Protein AF-A0A242CEK6-F1 (afdb_monomer_lite)

Secondary structure (DSSP, 8-state):
-HHHHHHHHHHHHHHHHHHHHHHHHHHHHHHHHHHHHTTS-PPPHHHHHHHHHTS--EEEEEEEEEEEE-SSS-EEEEE-SS-EEEEE-EEEETTTTEEE-TTEET--S-B-TT-EEEEEE-SS-EEEE----

Foldseek 3Di:
DVVVVVVVVVVVVVVVVVVVVVVVVVVVVVVVCVVVVVPPPPDFLVRVVCVVVVADKAWLFKWAFADADDPDFQWTWIDGPPDIDIAHWADPDPVQQWIDRVQEPPDDRTDHHGDMFIWIDPPVGIYTTHGPD

Sequence (133 aa):
MKKKIFYILPILFIGISCLLIYQTRNTRNEYRETVESSNINELSAFDQLQMALNKDLIDLGEALISFVHFEDANAATVSTNEEEFTFPLTIVDREANTFSLADIIASPDTFVIGDTFGLATDASNYFYYYRLD

Radius of gyration: 29.61 Å; chains: 1; bounding box: 57×38×85 Å

pLDDT: mean 82.51, std 11.85, range [48.03, 93.94]

Structure (mmCIF, N/CA/C/O backbone):
data_AF-A0A242CEK6-F1
#
_entry.id   AF-A0A242CEK6-F1
#
loop_
_atom_site.group_PDB
_atom_site.id
_atom_site.type_symbol
_atom_site.label_atom_id
_atom_site.label_alt_id
_atom_site.label_comp_id
_atom_site.label_asym_id
_atom_site.label_entity_id
_atom_site.label_seq_id
_atom_site.pdbx_PDB_ins_code
_atom_site.Cartn_x
_atom_site.Cartn_y
_atom_site.Cartn_z
_atom_site.occupancy
_atom_site.B_iso_or_equiv
_atom_site.auth_seq_id
_atom_site.auth_comp_id
_atom_site.auth_asym_id
_atom_site.auth_atom_id
_atom_site.pdbx_PDB_model_num
ATOM 1 N N . MET A 1 1 ? 33.917 -25.939 71.623 1.00 53.41 1 MET A N 1
ATOM 2 C CA . MET A 1 1 ? 33.662 -25.932 70.159 1.00 53.41 1 MET A CA 1
ATOM 3 C C . MET A 1 1 ? 32.952 -24.672 69.629 1.00 53.41 1 MET A C 1
ATOM 5 O O . MET A 1 1 ? 32.925 -24.495 68.422 1.00 53.41 1 MET A O 1
ATOM 9 N N . LYS A 1 2 ? 32.455 -23.746 70.473 1.00 56.81 2 LYS A N 1
ATOM 10 C CA . LYS A 1 2 ? 31.695 -22.552 70.033 1.00 56.81 2 LYS A CA 1
ATOM 11 C C . LYS A 1 2 ? 32.521 -21.443 69.344 1.00 56.81 2 LYS A C 1
ATOM 13 O O . LYS A 1 2 ? 31.983 -20.718 68.523 1.00 56.81 2 LYS A O 1
ATOM 18 N N . LYS A 1 3 ? 33.831 -21.329 69.621 1.00 60.59 3 LYS A N 1
ATOM 19 C CA . LYS A 1 3 ? 34.698 -20.280 69.032 1.00 60.59 3 LYS A CA 1
ATOM 20 C C . LYS A 1 3 ? 34.967 -20.470 67.532 1.00 60.59 3 LYS A C 1
ATOM 22 O O . LYS A 1 3 ? 35.098 -19.489 66.819 1.00 60.59 3 LYS A O 1
ATOM 27 N N . LYS A 1 4 ? 35.006 -21.718 67.041 1.00 62.53 4 LYS A N 1
ATOM 28 C CA . LYS A 1 4 ? 35.219 -22.011 65.609 1.00 62.53 4 LYS A CA 1
ATOM 29 C C . LYS A 1 4 ? 34.009 -21.610 64.756 1.00 62.53 4 LYS A C 1
ATOM 31 O O . LYS A 1 4 ? 34.190 -21.153 63.637 1.00 62.53 4 LYS A O 1
ATOM 36 N N . ILE A 1 5 ? 32.798 -21.701 65.318 1.00 64.81 5 ILE A N 1
ATOM 37 C CA . ILE A 1 5 ? 31.550 -21.301 64.648 1.00 64.81 5 ILE A CA 1
ATOM 38 C C . ILE A 1 5 ? 31.571 -19.813 64.256 1.00 64.81 5 ILE A C 1
ATOM 40 O O . ILE A 1 5 ? 31.125 -19.466 63.168 1.00 64.81 5 ILE A O 1
ATOM 44 N N . PHE A 1 6 ? 32.162 -18.954 65.097 1.00 69.56 6 PHE A N 1
ATOM 45 C CA . PHE A 1 6 ? 32.245 -17.510 64.853 1.00 69.56 6 PHE A CA 1
ATOM 46 C C . PHE A 1 6 ? 33.174 -17.138 63.692 1.00 69.56 6 PHE A C 1
ATOM 48 O O . PHE A 1 6 ? 32.963 -16.102 63.075 1.00 69.56 6 PHE A O 1
ATOM 55 N N . TYR A 1 7 ? 34.163 -17.976 63.369 1.00 73.56 7 TYR A N 1
ATOM 56 C CA . TYR A 1 7 ? 35.043 -17.764 62.214 1.00 73.56 7 TYR A CA 1
ATOM 57 C C . TYR A 1 7 ? 34.509 -18.425 60.937 1.00 73.56 7 TYR A C 1
ATOM 59 O O . TYR A 1 7 ? 34.752 -17.925 59.846 1.00 73.56 7 TYR A O 1
ATOM 67 N N . ILE A 1 8 ? 33.751 -19.518 61.058 1.00 77.81 8 ILE A N 1
ATOM 68 C CA . ILE A 1 8 ? 33.174 -20.234 59.908 1.00 77.81 8 ILE A CA 1
ATOM 69 C C . ILE A 1 8 ? 31.980 -19.469 59.317 1.00 77.81 8 ILE A C 1
ATOM 71 O O . ILE A 1 8 ? 31.832 -19.413 58.099 1.00 77.81 8 ILE A O 1
ATOM 75 N N . LEU A 1 9 ? 31.155 -18.842 60.161 1.00 78.50 9 LEU A N 1
ATOM 76 C CA . LEU A 1 9 ? 29.969 -18.096 59.733 1.00 78.50 9 LEU A CA 1
ATOM 77 C C . LEU A 1 9 ? 30.265 -16.943 58.743 1.00 78.50 9 LEU A C 1
ATOM 79 O O . LEU A 1 9 ? 29.608 -16.898 57.703 1.00 78.50 9 LEU A O 1
ATOM 83 N N . PRO A 1 10 ? 31.239 -16.038 58.983 1.00 81.00 10 PRO A N 1
ATOM 84 C CA . PRO A 1 10 ? 31.544 -14.967 58.033 1.00 81.00 10 PRO A CA 1
ATOM 85 C C . PRO A 1 10 ? 32.138 -15.496 56.722 1.00 81.00 10 PRO A C 1
ATOM 87 O O . PRO A 1 10 ? 31.831 -14.963 55.661 1.00 81.00 10 PRO A O 1
ATOM 90 N N . ILE A 1 11 ? 32.931 -16.574 56.769 1.00 83.88 11 ILE A N 1
ATOM 91 C CA . ILE A 1 11 ? 33.497 -17.208 55.566 1.00 83.88 11 ILE A CA 1
ATOM 92 C C . ILE A 1 11 ? 32.378 -17.790 54.694 1.00 83.88 11 ILE A C 1
ATOM 94 O O . ILE A 1 11 ? 32.364 -17.586 53.481 1.00 83.88 11 ILE A O 1
ATOM 98 N N . LEU A 1 12 ? 31.405 -18.461 55.317 1.00 85.00 12 LEU A N 1
ATOM 99 C CA . LEU A 1 12 ? 30.234 -18.994 54.624 1.00 85.00 12 LEU A CA 1
ATOM 100 C C . LEU A 1 12 ? 29.393 -17.868 53.998 1.00 85.00 12 LEU A C 1
ATOM 102 O O . LEU A 1 12 ? 28.971 -17.974 52.849 1.00 85.00 12 LEU A O 1
ATOM 106 N N . PHE A 1 13 ? 29.193 -16.771 54.732 1.00 85.50 13 PHE A N 1
ATOM 107 C CA . PHE A 1 13 ? 28.429 -15.617 54.259 1.00 85.50 13 PHE A CA 1
ATOM 108 C C . PHE A 1 13 ? 29.072 -14.948 53.034 1.00 85.50 13 PHE A C 1
ATOM 110 O O . PHE A 1 13 ? 28.377 -14.620 52.071 1.00 85.50 13 PHE A O 1
ATOM 117 N N . ILE A 1 14 ? 30.400 -14.800 53.030 1.00 88.06 14 ILE A N 1
ATOM 118 C CA . ILE A 1 14 ? 31.150 -14.273 51.880 1.00 88.06 14 ILE A CA 1
ATOM 119 C C . ILE A 1 14 ? 31.008 -15.205 50.670 1.00 88.06 14 ILE A C 1
ATOM 121 O O . ILE A 1 14 ? 30.716 -14.733 49.574 1.00 88.06 14 ILE A O 1
ATOM 125 N N . GLY A 1 15 ? 31.136 -16.522 50.866 1.00 86.56 15 GLY A N 1
ATOM 126 C CA . GLY A 1 15 ? 30.981 -17.504 49.787 1.00 86.56 15 GLY A CA 1
ATOM 127 C C . GLY A 1 15 ? 29.598 -17.463 49.129 1.00 86.56 15 GLY A C 1
ATOM 128 O O . GLY A 1 15 ? 29.494 -17.429 47.903 1.00 86.56 15 GLY A O 1
ATOM 129 N N . ILE A 1 16 ? 28.537 -17.384 49.938 1.00 86.88 16 ILE A N 1
ATOM 130 C CA . ILE A 1 16 ? 27.155 -17.259 49.446 1.00 86.88 16 ILE A CA 1
ATOM 131 C C . ILE A 1 16 ? 26.964 -15.930 48.704 1.00 86.88 16 ILE A C 1
ATOM 133 O O . ILE A 1 16 ? 26.362 -15.901 47.633 1.00 86.88 16 ILE A O 1
ATOM 137 N N . SER A 1 17 ? 27.528 -14.838 49.224 1.00 84.94 17 SER A N 1
ATOM 138 C CA . SER A 1 17 ? 27.432 -13.515 48.595 1.00 84.94 17 SER A CA 1
ATOM 139 C C . SER A 1 17 ? 28.106 -13.489 47.219 1.00 84.94 17 SER A C 1
ATOM 141 O O . SER A 1 17 ? 27.538 -12.967 46.261 1.00 84.94 17 SER A O 1
ATOM 143 N N . CYS A 1 18 ? 29.284 -14.108 47.082 1.00 85.44 18 CYS A N 1
ATOM 144 C CA . CYS A 1 18 ? 29.966 -14.250 45.796 1.00 85.44 18 CYS A CA 1
ATOM 145 C C . CYS A 1 18 ? 29.146 -15.068 44.788 1.00 85.44 18 CYS A C 1
ATOM 147 O O . CYS A 1 18 ? 29.056 -14.672 43.625 1.00 85.44 18 CYS A O 1
ATOM 149 N N . LEU A 1 19 ? 28.515 -16.164 45.227 1.00 86.38 19 LEU A N 1
ATOM 150 C CA . LEU A 1 19 ? 27.645 -16.983 44.375 1.00 86.38 19 LEU A CA 1
ATOM 151 C C . LEU A 1 19 ? 26.420 -16.203 43.876 1.00 86.38 19 LEU A C 1
ATOM 153 O O . LEU A 1 19 ? 26.128 -16.234 42.682 1.00 86.38 19 LEU A O 1
ATOM 157 N N . LEU A 1 20 ? 25.744 -15.456 44.754 1.00 84.81 20 LEU A N 1
ATOM 158 C CA . LEU A 1 20 ? 24.573 -14.650 44.387 1.00 84.81 20 LEU A CA 1
ATOM 159 C C . LEU A 1 20 ? 24.929 -13.522 43.406 1.00 84.81 20 LEU A C 1
ATOM 161 O O . LEU A 1 20 ? 24.204 -13.284 42.439 1.00 84.81 20 LEU A O 1
ATOM 165 N N . ILE A 1 21 ? 26.070 -12.854 43.610 1.00 84.44 21 ILE A N 1
ATOM 166 C CA . ILE A 1 21 ? 26.568 -11.823 42.686 1.00 84.44 21 ILE A CA 1
ATOM 167 C C . ILE A 1 21 ? 26.915 -12.438 41.325 1.00 84.44 21 ILE A C 1
ATOM 169 O O . ILE A 1 21 ? 26.612 -11.837 40.294 1.00 84.44 21 ILE A O 1
ATOM 173 N N . TYR A 1 22 ? 27.535 -13.621 41.307 1.00 85.62 22 TYR A N 1
ATOM 174 C CA . TYR A 1 22 ? 27.874 -14.322 40.069 1.00 85.62 22 TYR A CA 1
ATOM 175 C C . TYR A 1 22 ? 26.620 -14.702 39.274 1.00 85.62 22 TYR A C 1
ATOM 177 O O . TYR A 1 22 ? 26.531 -14.359 38.098 1.00 85.62 22 TYR A O 1
ATOM 185 N N . GLN A 1 23 ? 25.621 -15.308 39.925 1.00 81.75 23 GLN A N 1
ATOM 186 C CA . GLN A 1 23 ? 24.340 -15.639 39.290 1.00 81.75 23 GLN A CA 1
ATOM 187 C C . GLN A 1 23 ? 23.644 -14.391 38.740 1.00 81.75 23 GLN A C 1
ATOM 189 O O . GLN A 1 23 ? 23.262 -14.365 37.575 1.00 81.75 23 GLN A O 1
ATOM 194 N N . THR A 1 24 ? 23.571 -13.318 39.534 1.00 79.75 24 THR A N 1
ATOM 195 C CA . THR A 1 24 ? 22.938 -12.057 39.114 1.00 79.75 24 THR A CA 1
ATOM 196 C C . THR A 1 24 ? 23.629 -11.445 37.893 1.00 79.75 24 THR A C 1
ATOM 198 O O . THR A 1 24 ? 22.974 -10.937 36.983 1.00 79.75 24 THR A O 1
ATOM 201 N N . ARG A 1 25 ? 24.966 -11.489 37.849 1.00 79.25 25 ARG A N 1
ATOM 202 C CA . ARG A 1 25 ? 25.740 -11.016 36.695 1.00 79.25 25 ARG A CA 1
ATOM 20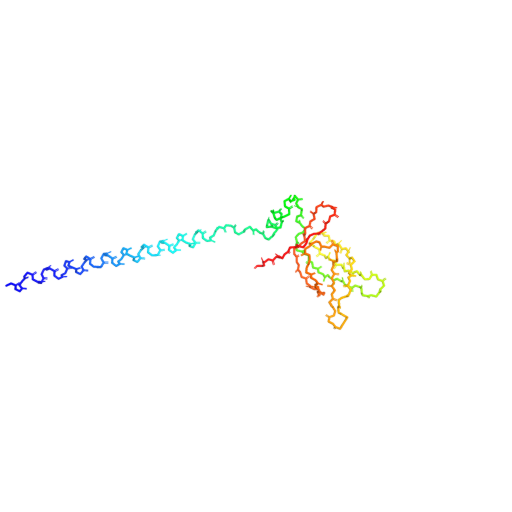3 C C . ARG A 1 25 ? 25.529 -11.894 35.469 1.00 79.25 25 ARG A C 1
ATOM 205 O O . ARG A 1 25 ? 25.393 -11.338 34.386 1.00 79.25 25 ARG A O 1
ATOM 212 N N . ASN A 1 26 ? 25.472 -13.212 35.641 1.00 79.38 26 ASN A N 1
ATOM 213 C CA . ASN A 1 26 ? 25.233 -14.142 34.545 1.00 79.38 26 ASN A CA 1
ATOM 214 C C . ASN A 1 26 ? 23.852 -13.919 33.921 1.00 79.38 26 ASN A C 1
ATOM 216 O O . ASN A 1 26 ? 23.775 -13.672 32.728 1.00 79.38 26 ASN A O 1
ATOM 220 N N . THR A 1 27 ? 22.790 -13.858 34.731 1.00 73.75 27 THR A N 1
ATOM 221 C CA . THR A 1 27 ? 21.427 -13.574 34.250 1.00 73.75 27 THR A CA 1
ATOM 222 C C . THR A 1 27 ? 21.328 -12.216 33.557 1.00 73.75 27 THR A C 1
ATOM 224 O O . THR A 1 27 ? 20.662 -12.083 32.537 1.00 73.75 27 THR A O 1
ATOM 227 N N . ARG A 1 28 ? 22.010 -11.184 34.073 1.00 70.19 28 ARG A N 1
ATOM 228 C CA . ARG A 1 28 ? 22.029 -9.864 33.426 1.00 70.19 28 ARG A CA 1
ATOM 229 C C . ARG A 1 28 ? 22.792 -9.874 32.101 1.00 70.19 28 ARG A C 1
ATOM 231 O O . ARG A 1 28 ? 22.402 -9.158 31.186 1.00 70.19 28 ARG A O 1
ATOM 238 N N . ASN A 1 29 ? 23.889 -10.620 32.014 1.00 73.06 29 ASN A N 1
ATOM 239 C CA . ASN A 1 29 ? 24.662 -10.741 30.782 1.00 73.06 29 ASN A CA 1
ATOM 240 C C . ASN A 1 29 ? 23.897 -11.555 29.738 1.00 73.06 29 ASN A C 1
ATOM 242 O O . ASN A 1 29 ? 23.817 -11.115 28.607 1.00 73.06 29 ASN A O 1
ATOM 246 N N . GLU A 1 30 ? 23.251 -12.649 30.136 1.00 71.62 30 GLU A N 1
ATOM 247 C CA . GLU A 1 30 ? 22.368 -13.448 29.282 1.00 71.62 30 GLU A CA 1
ATOM 248 C C . GLU A 1 30 ? 21.173 -12.623 28.783 1.00 71.62 30 GLU A C 1
ATOM 250 O O . GLU A 1 30 ? 20.850 -12.651 27.600 1.00 71.62 30 GLU A O 1
ATOM 255 N N . TYR A 1 31 ? 20.572 -11.792 29.643 1.00 67.19 31 TYR A N 1
ATOM 256 C CA . TYR A 1 31 ? 19.550 -10.829 29.228 1.00 67.19 31 TYR A CA 1
ATOM 257 C C . TYR A 1 31 ? 20.103 -9.792 28.241 1.00 67.19 31 TYR A C 1
ATOM 259 O O . TYR A 1 31 ? 19.447 -9.483 27.256 1.00 67.19 31 TYR A O 1
ATOM 267 N N . ARG A 1 32 ? 21.314 -9.264 28.465 1.00 61.34 32 ARG A N 1
ATOM 268 C CA . ARG A 1 32 ? 21.956 -8.330 27.526 1.00 61.34 32 ARG A CA 1
ATOM 269 C C . ARG A 1 32 ? 22.305 -8.983 26.198 1.00 61.34 32 ARG A C 1
ATOM 271 O O . ARG A 1 32 ? 22.053 -8.363 25.183 1.00 61.34 32 ARG A O 1
ATOM 278 N N . GLU A 1 33 ? 22.831 -10.200 26.196 1.00 62.44 33 GLU A N 1
ATOM 279 C CA . GLU A 1 33 ? 23.107 -10.963 24.977 1.00 62.44 33 GLU A CA 1
ATOM 280 C C . GLU A 1 33 ? 21.811 -11.303 24.245 1.00 62.44 33 GLU A C 1
ATOM 282 O O . GLU A 1 33 ? 21.776 -11.215 23.025 1.00 62.44 33 GLU A O 1
ATOM 287 N N . THR A 1 34 ? 20.729 -11.607 24.966 1.00 61.09 34 THR A N 1
ATOM 288 C CA . THR A 1 34 ? 19.401 -11.820 24.375 1.00 61.09 34 THR A CA 1
ATOM 289 C C . THR A 1 34 ? 18.856 -10.528 23.769 1.00 61.09 34 THR A C 1
ATOM 291 O O . THR A 1 34 ? 18.381 -10.565 22.646 1.00 61.09 34 THR A O 1
ATOM 294 N N . VAL A 1 35 ? 18.972 -9.385 24.458 1.00 59.31 35 VAL A N 1
ATOM 295 C CA . VAL A 1 35 ? 18.525 -8.070 23.959 1.00 59.31 35 VAL A CA 1
ATOM 296 C C . VAL A 1 35 ? 19.386 -7.578 22.787 1.00 59.31 35 VAL A C 1
ATOM 298 O O . VAL A 1 35 ? 18.863 -7.057 21.805 1.00 59.31 35 VAL A O 1
ATOM 301 N N . GLU A 1 36 ? 20.705 -7.761 22.862 1.00 55.91 36 GLU A N 1
ATOM 302 C CA . GLU A 1 36 ? 21.648 -7.423 21.790 1.00 55.91 36 GLU A CA 1
ATOM 303 C C . GLU A 1 36 ? 21.484 -8.378 20.590 1.00 55.91 36 GLU A C 1
ATOM 305 O O . GLU A 1 36 ? 21.597 -7.929 19.454 1.00 55.91 36 GLU A O 1
ATOM 310 N N . SER A 1 37 ? 21.119 -9.649 20.812 1.00 53.62 37 SER A N 1
ATOM 311 C CA . SER A 1 37 ? 20.789 -10.614 19.747 1.00 53.62 37 SER A CA 1
ATOM 312 C C . SER A 1 37 ? 19.361 -10.477 19.220 1.00 53.62 37 SER A C 1
ATOM 314 O O . SER A 1 37 ? 19.096 -10.920 18.116 1.00 53.62 37 SER A O 1
ATOM 316 N N . SER A 1 38 ? 18.426 -9.871 19.952 1.00 52.41 38 SER A N 1
ATOM 317 C CA . SER A 1 38 ? 17.094 -9.541 19.423 1.00 52.41 38 SER A CA 1
ATOM 318 C C . SER A 1 38 ? 17.093 -8.280 18.556 1.00 52.41 38 SER A C 1
ATOM 320 O O . SER A 1 38 ? 16.093 -8.004 17.912 1.00 52.41 38 SER A O 1
ATOM 322 N N . ASN A 1 39 ? 18.220 -7.562 18.468 1.00 48.03 39 ASN A N 1
ATOM 323 C CA . ASN A 1 39 ? 18.486 -6.585 17.407 1.00 48.03 39 ASN A CA 1
ATOM 324 C C . ASN A 1 39 ? 19.032 -7.268 16.135 1.00 48.03 39 ASN A C 1
ATOM 326 O O . ASN A 1 39 ? 19.868 -6.699 15.430 1.00 48.03 39 ASN A O 1
ATOM 330 N N . ILE A 1 40 ? 18.617 -8.507 15.842 1.00 53.59 40 ILE A N 1
ATOM 331 C CA . ILE A 1 40 ? 18.729 -9.027 14.476 1.00 53.59 40 ILE A CA 1
ATOM 332 C C . ILE A 1 40 ? 17.917 -8.055 13.636 1.00 53.59 40 ILE A C 1
ATOM 334 O O . ILE A 1 40 ? 16.716 -7.967 13.854 1.00 53.59 40 ILE A O 1
ATOM 338 N N . ASN A 1 41 ? 18.594 -7.305 12.763 1.00 55.72 41 ASN A N 1
ATOM 339 C CA . ASN A 1 41 ? 18.005 -6.424 11.761 1.00 55.72 41 ASN A CA 1
ATOM 340 C C . ASN A 1 41 ? 16.715 -7.054 11.225 1.00 55.72 41 ASN A C 1
ATOM 342 O O . ASN A 1 41 ? 16.779 -7.935 10.363 1.00 55.72 41 ASN A O 1
ATOM 346 N N . GLU A 1 42 ? 15.563 -6.655 11.767 1.00 67.00 42 GLU A N 1
ATOM 347 C CA . GLU A 1 42 ? 14.295 -7.015 11.163 1.00 67.00 42 GLU A CA 1
ATOM 348 C C . GLU A 1 42 ? 14.352 -6.391 9.778 1.00 67.00 42 GLU A C 1
ATOM 350 O O . GLU A 1 42 ? 14.552 -5.182 9.632 1.00 67.00 42 GLU A O 1
ATOM 355 N N . LEU A 1 43 ? 14.328 -7.250 8.759 1.00 71.75 43 LEU A N 1
ATOM 356 C CA . LEU A 1 43 ? 14.322 -6.800 7.380 1.00 71.75 43 LEU A CA 1
ATOM 357 C C . LEU A 1 43 ? 13.192 -5.787 7.223 1.00 71.75 43 LEU A C 1
ATOM 359 O O . LEU A 1 43 ? 12.094 -6.014 7.745 1.00 71.75 43 LEU A O 1
ATOM 363 N N . SER A 1 44 ? 13.443 -4.694 6.505 1.00 82.62 44 SER A N 1
ATOM 364 C CA . SER A 1 44 ? 12.382 -3.725 6.249 1.00 82.62 44 SER A CA 1
ATOM 365 C C . SER A 1 44 ? 11.210 -4.421 5.548 1.00 82.62 44 SER A C 1
ATOM 367 O O . SER A 1 44 ? 11.393 -5.434 4.870 1.00 82.62 44 SER A O 1
ATOM 369 N N . ALA A 1 45 ? 9.989 -3.907 5.702 1.00 84.81 45 ALA A N 1
ATOM 370 C CA . ALA A 1 45 ? 8.820 -4.508 5.055 1.00 84.81 45 ALA A CA 1
ATOM 371 C C . ALA A 1 45 ? 8.995 -4.650 3.528 1.00 84.81 45 ALA A C 1
ATOM 373 O O . ALA A 1 45 ? 8.544 -5.632 2.937 1.00 84.81 45 ALA A O 1
ATOM 374 N N . PHE A 1 46 ? 9.719 -3.712 2.912 1.00 87.62 46 PHE A N 1
ATOM 375 C CA . PHE A 1 46 ? 10.114 -3.783 1.512 1.00 87.62 46 PHE A CA 1
ATOM 376 C C . PHE A 1 46 ? 11.090 -4.939 1.231 1.00 87.62 46 PHE A C 1
ATOM 378 O O . PHE A 1 46 ? 10.851 -5.732 0.319 1.00 87.62 46 PHE A O 1
ATOM 385 N N . ASP A 1 47 ? 12.140 -5.106 2.043 1.00 86.88 47 ASP A N 1
ATOM 386 C CA . ASP A 1 47 ? 13.085 -6.222 1.885 1.00 86.88 47 ASP A CA 1
ATOM 387 C C . ASP A 1 47 ? 12.384 -7.579 2.060 1.00 86.88 47 ASP A C 1
ATOM 389 O O . ASP A 1 47 ? 12.669 -8.539 1.340 1.00 86.88 47 ASP A O 1
ATOM 393 N N . GLN A 1 48 ? 11.428 -7.663 2.993 1.00 87.19 48 GLN A N 1
ATOM 394 C CA . GLN A 1 48 ? 10.608 -8.861 3.192 1.00 87.19 48 GLN A CA 1
ATOM 395 C C . GLN A 1 48 ? 9.766 -9.175 1.949 1.00 87.19 48 GLN A C 1
ATOM 397 O O . GLN A 1 48 ? 9.724 -10.332 1.525 1.00 87.19 48 GLN A O 1
ATOM 402 N N . LEU A 1 49 ? 9.140 -8.164 1.332 1.00 88.19 49 LEU A N 1
ATOM 403 C CA . LEU A 1 49 ? 8.391 -8.316 0.081 1.00 88.19 49 LEU A CA 1
ATOM 404 C C . LEU A 1 49 ? 9.303 -8.812 -1.053 1.00 88.19 49 LEU A C 1
ATOM 406 O O . LEU A 1 49 ? 8.970 -9.777 -1.746 1.00 88.19 49 LEU A O 1
ATOM 410 N N . GLN A 1 50 ? 10.464 -8.178 -1.218 1.00 88.50 50 GLN A N 1
ATOM 411 C CA . GLN A 1 50 ? 11.450 -8.526 -2.239 1.00 88.50 50 GLN A CA 1
ATOM 412 C C . GLN A 1 50 ? 11.930 -9.980 -2.089 1.00 88.50 50 GLN A C 1
ATOM 414 O O . GLN A 1 50 ? 11.943 -10.736 -3.066 1.00 88.50 50 GLN A O 1
ATOM 419 N N . MET A 1 51 ? 12.240 -10.412 -0.862 1.00 86.94 51 MET A N 1
ATOM 420 C CA . MET A 1 51 ? 12.608 -11.802 -0.578 1.00 86.94 51 MET A CA 1
ATOM 421 C C . MET A 1 51 ? 11.456 -12.783 -0.816 1.00 86.94 51 MET A C 1
ATOM 423 O O . MET A 1 51 ? 11.682 -13.854 -1.379 1.00 86.94 51 MET A O 1
ATOM 427 N N . ALA A 1 52 ? 10.230 -12.436 -0.413 1.00 87.31 52 ALA A N 1
ATOM 428 C CA . ALA A 1 52 ? 9.063 -13.305 -0.567 1.00 87.31 52 ALA A CA 1
ATOM 429 C C . ALA A 1 52 ? 8.709 -13.550 -2.040 1.00 87.31 52 ALA A C 1
ATOM 431 O O . ALA A 1 52 ? 8.335 -14.661 -2.417 1.00 87.31 52 ALA A O 1
ATOM 432 N N . LEU A 1 53 ? 8.850 -12.521 -2.878 1.00 86.88 53 LEU A N 1
ATOM 433 C CA . LEU A 1 53 ? 8.568 -12.606 -4.308 1.00 86.88 53 LEU A CA 1
ATOM 434 C C . LEU A 1 53 ? 9.772 -13.078 -5.131 1.00 86.88 53 LEU A C 1
ATOM 436 O O . LEU A 1 53 ? 9.589 -13.460 -6.286 1.00 86.88 53 LEU A O 1
ATOM 440 N N . ASN A 1 54 ? 10.980 -13.075 -4.552 1.00 87.75 54 ASN A N 1
ATOM 441 C CA . ASN A 1 54 ? 12.241 -13.356 -5.241 1.00 87.75 54 ASN A CA 1
ATOM 442 C C . ASN A 1 54 ? 12.372 -12.537 -6.544 1.00 87.75 54 ASN A C 1
ATOM 444 O O . ASN A 1 54 ? 12.694 -13.068 -7.611 1.00 87.75 54 ASN A O 1
ATOM 448 N N . LYS A 1 55 ? 12.048 -11.243 -6.452 1.00 86.88 55 LYS A N 1
ATOM 449 C CA . LYS A 1 55 ? 12.029 -10.278 -7.558 1.00 86.88 55 LYS A CA 1
ATOM 450 C C . LYS A 1 55 ? 12.833 -9.046 -7.187 1.00 86.88 55 LYS A C 1
ATOM 452 O O . LYS A 1 55 ? 12.734 -8.592 -6.059 1.00 86.88 55 LYS A O 1
ATOM 457 N N . ASP A 1 56 ? 13.546 -8.472 -8.147 1.00 89.50 56 ASP A N 1
ATOM 458 C CA . ASP A 1 56 ? 14.158 -7.156 -7.970 1.00 89.50 56 ASP A CA 1
ATOM 459 C C . ASP A 1 56 ? 13.072 -6.085 -8.142 1.00 89.50 56 ASP A C 1
ATOM 461 O O . ASP A 1 56 ? 12.517 -5.921 -9.230 1.00 89.50 56 ASP A O 1
ATOM 465 N N . LEU A 1 57 ? 12.693 -5.454 -7.034 1.00 91.56 57 LEU A N 1
ATOM 466 C CA . LEU A 1 57 ? 11.633 -4.449 -6.970 1.00 91.56 57 LEU A CA 1
ATOM 467 C C . LEU A 1 57 ? 12.257 -3.069 -6.784 1.00 91.56 57 LEU A C 1
ATOM 469 O O . LEU A 1 57 ? 13.299 -2.933 -6.146 1.00 91.56 57 LEU A O 1
ATOM 473 N N . ILE A 1 58 ? 11.581 -2.045 -7.289 1.00 91.69 58 ILE A N 1
ATOM 474 C CA . ILE A 1 58 ? 11.897 -0.644 -7.030 1.00 91.69 58 ILE A CA 1
ATOM 475 C C . ILE A 1 58 ? 10.917 -0.147 -5.973 1.00 91.69 58 ILE A C 1
ATOM 477 O O . ILE A 1 58 ? 9.702 -0.245 -6.162 1.00 91.69 58 ILE A O 1
ATOM 481 N N . ASP A 1 59 ? 11.444 0.364 -4.865 1.00 91.62 59 ASP A N 1
ATOM 482 C CA . ASP A 1 59 ? 10.635 1.003 -3.833 1.00 91.62 59 ASP A CA 1
ATOM 483 C C . ASP A 1 59 ? 10.196 2.396 -4.304 1.00 91.62 59 ASP A C 1
ATOM 485 O O . ASP A 1 59 ? 11.039 3.245 -4.596 1.00 91.62 59 ASP A O 1
ATOM 489 N N . LEU A 1 60 ? 8.883 2.622 -4.392 1.00 90.50 60 LEU A N 1
ATOM 490 C CA . LEU A 1 60 ? 8.295 3.933 -4.693 1.00 90.50 60 LEU A CA 1
ATOM 491 C C . LEU A 1 60 ? 7.976 4.718 -3.410 1.00 90.50 60 L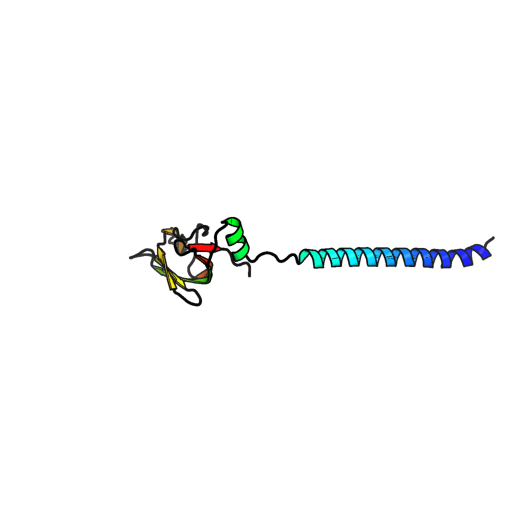EU A C 1
ATOM 493 O O . LEU A 1 60 ? 7.555 5.875 -3.473 1.00 90.50 60 LEU A O 1
ATOM 497 N N . GLY A 1 61 ? 8.202 4.103 -2.247 1.00 89.38 61 GLY A N 1
ATOM 498 C CA . GLY A 1 61 ? 8.038 4.699 -0.936 1.00 89.38 61 GLY A CA 1
ATOM 499 C C . GLY A 1 61 ? 6.590 4.729 -0.457 1.00 89.38 61 GLY A C 1
ATOM 500 O O . GLY A 1 61 ? 5.767 3.871 -0.783 1.00 89.38 61 GLY A O 1
ATOM 501 N N . GLU 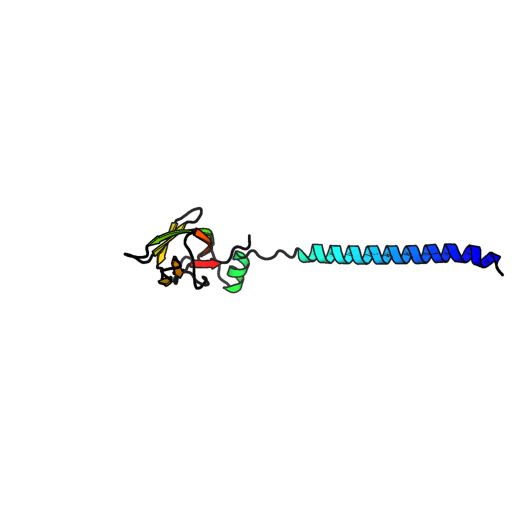A 1 62 ? 6.301 5.724 0.379 1.00 91.00 62 GLU A N 1
ATOM 502 C CA . GLU A 1 62 ? 4.977 5.925 0.957 1.00 91.00 62 GLU A CA 1
ATOM 503 C C . GLU A 1 62 ? 4.015 6.507 -0.077 1.00 91.00 62 GLU A C 1
ATOM 505 O O . GLU A 1 62 ? 4.273 7.544 -0.691 1.00 91.00 62 GLU A O 1
ATOM 510 N N . ALA A 1 63 ? 2.900 5.811 -0.236 1.00 92.00 63 ALA A N 1
ATOM 511 C CA . ALA A 1 63 ? 1.804 6.124 -1.121 1.00 92.00 63 ALA A CA 1
ATOM 512 C C . ALA A 1 63 ? 0.574 6.514 -0.295 1.00 92.00 63 ALA A C 1
ATOM 514 O O . ALA A 1 63 ? 0.222 5.821 0.659 1.00 92.00 63 ALA A O 1
ATOM 515 N N . LEU A 1 64 ? -0.092 7.600 -0.682 1.00 92.38 64 LEU A N 1
ATOM 516 C CA . LEU A 1 64 ? -1.320 8.111 -0.074 1.00 92.38 64 LEU A CA 1
ATOM 517 C C . LEU A 1 64 ? -2.464 8.048 -1.083 1.00 92.38 64 LEU A C 1
ATOM 519 O O . LEU A 1 64 ? -2.340 8.576 -2.189 1.00 92.38 64 LEU A O 1
ATOM 523 N N . ILE A 1 65 ? -3.611 7.499 -0.685 1.00 91.19 65 ILE A N 1
ATOM 524 C CA . ILE A 1 65 ? -4.826 7.588 -1.501 1.00 91.19 65 ILE A CA 1
ATOM 525 C C . ILE A 1 65 ? -5.429 8.987 -1.360 1.00 91.19 65 ILE A C 1
ATOM 527 O O . ILE A 1 65 ? -6.132 9.284 -0.392 1.00 91.19 65 ILE A O 1
ATOM 531 N N . SER A 1 66 ? -5.145 9.853 -2.330 1.00 87.75 66 SER A N 1
ATOM 532 C CA . SER A 1 66 ? -5.473 11.279 -2.278 1.00 87.75 66 SER A CA 1
ATOM 533 C C . SER A 1 66 ? -6.876 11.587 -2.801 1.00 87.75 66 SER A C 1
ATOM 535 O O . SER A 1 66 ? -7.601 12.378 -2.194 1.00 87.75 66 SER A O 1
ATOM 537 N N . PHE A 1 67 ? -7.292 10.943 -3.894 1.00 85.50 67 PHE A N 1
ATOM 538 C CA . PHE A 1 67 ? -8.595 11.174 -4.522 1.00 85.50 67 PHE A CA 1
ATOM 539 C C . PHE A 1 67 ? -9.229 9.876 -4.999 1.00 85.50 67 PHE A C 1
ATOM 541 O O . PHE A 1 67 ? -8.542 8.979 -5.477 1.00 85.50 67 PHE A O 1
ATOM 548 N N . VAL A 1 6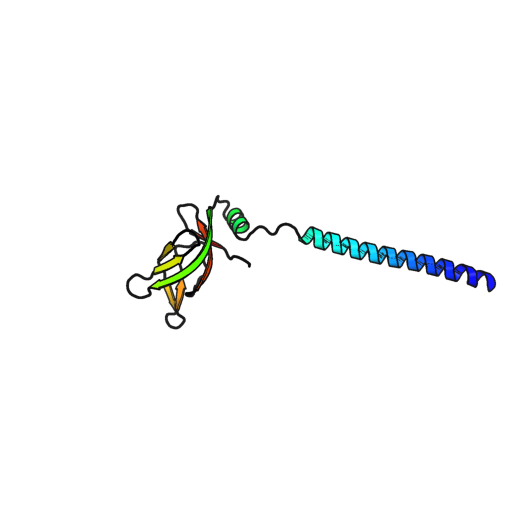8 ? -10.557 9.791 -4.911 1.00 85.88 68 VAL A N 1
ATOM 549 C CA . VAL A 1 68 ? -11.322 8.634 -5.379 1.00 85.88 68 VAL A CA 1
ATOM 550 C C . VAL A 1 68 ? -12.563 9.098 -6.134 1.00 85.88 68 VAL A C 1
ATOM 552 O O . VAL A 1 68 ? -13.357 9.889 -5.629 1.00 85.88 68 VAL A O 1
ATOM 555 N N . HIS A 1 69 ? -12.731 8.589 -7.352 1.00 83.69 69 HIS A N 1
ATOM 556 C CA . HIS A 1 69 ? -13.851 8.885 -8.239 1.00 83.69 69 HIS A CA 1
ATOM 557 C C . HIS A 1 69 ? -14.757 7.656 -8.355 1.00 83.69 69 HIS A C 1
ATOM 559 O O . HIS A 1 69 ? -14.386 6.700 -9.026 1.00 83.69 69 HIS A O 1
ATOM 565 N N . PHE A 1 70 ? -15.950 7.687 -7.748 1.00 77.19 70 PHE A N 1
ATOM 566 C CA . PHE A 1 70 ? -16.897 6.554 -7.706 1.00 77.19 70 PHE A CA 1
ATOM 567 C C . PHE A 1 70 ? -17.977 6.540 -8.807 1.00 77.19 70 PHE A C 1
ATOM 569 O O . PHE A 1 70 ? -18.820 5.640 -8.822 1.00 77.19 70 PHE A O 1
ATOM 576 N N . GLU A 1 71 ? -18.012 7.549 -9.684 1.00 69.50 71 GLU A N 1
ATOM 577 C CA . GLU A 1 71 ? -19.101 7.712 -10.662 1.00 69.50 71 GLU A CA 1
ATOM 578 C C . GLU A 1 71 ? -18.659 7.421 -12.100 1.00 69.50 71 GLU A C 1
ATOM 580 O O . GLU A 1 71 ? -19.055 6.403 -12.663 1.00 69.50 71 GLU A O 1
ATOM 585 N N . ASP A 1 72 ? -17.826 8.279 -12.694 1.00 67.81 72 ASP A N 1
ATOM 586 C CA . ASP A 1 72 ? -17.581 8.222 -14.143 1.00 67.81 72 ASP A CA 1
ATOM 587 C C . ASP A 1 72 ? -16.507 7.209 -14.566 1.00 67.81 72 ASP A C 1
ATOM 589 O O . ASP A 1 72 ? -16.595 6.631 -15.649 1.00 67.81 72 ASP A O 1
ATOM 593 N N . ALA A 1 73 ? -15.484 6.991 -13.734 1.00 72.75 73 ALA A N 1
ATOM 594 C CA . ALA A 1 73 ? -14.306 6.205 -14.114 1.00 72.75 73 ALA A CA 1
ATOM 595 C C . ALA A 1 73 ? -13.914 5.106 -13.118 1.00 72.75 73 ALA A C 1
ATOM 597 O O . ALA A 1 73 ? -13.082 4.281 -13.477 1.00 72.75 73 ALA A O 1
ATOM 598 N N . ASN A 1 74 ? -14.499 5.074 -11.909 1.00 84.75 74 ASN A N 1
ATOM 599 C CA . ASN A 1 74 ? -14.080 4.186 -10.814 1.00 84.75 74 ASN A CA 1
ATOM 600 C C . ASN A 1 74 ? -12.553 4.101 -10.722 1.00 84.75 74 ASN A C 1
ATOM 602 O O . ASN A 1 74 ? -11.953 3.075 -11.042 1.00 84.75 74 ASN A O 1
ATOM 606 N N . ALA A 1 75 ? -11.930 5.190 -10.278 1.00 88.69 75 ALA A N 1
ATOM 607 C CA . ALA A 1 75 ? -10.480 5.283 -10.177 1.00 88.69 75 ALA A CA 1
ATOM 608 C C . ALA A 1 75 ? -10.041 5.963 -8.879 1.00 88.69 75 ALA A C 1
ATOM 610 O O . ALA A 1 75 ? -10.714 6.874 -8.387 1.00 88.69 75 ALA A O 1
ATOM 611 N N . ALA A 1 76 ? -8.911 5.515 -8.342 1.00 89.94 76 ALA A N 1
ATOM 612 C CA . ALA A 1 76 ? -8.237 6.108 -7.201 1.00 89.94 76 ALA A CA 1
ATOM 613 C C . ALA A 1 76 ? -6.899 6.702 -7.646 1.00 89.94 76 ALA A C 1
ATOM 615 O O . ALA A 1 76 ? -6.121 6.049 -8.345 1.00 89.94 76 ALA A O 1
ATOM 616 N N . THR A 1 77 ? -6.631 7.929 -7.220 1.00 90.94 77 THR A N 1
ATOM 617 C CA . THR A 1 77 ? -5.319 8.555 -7.339 1.00 90.94 77 THR A CA 1
ATOM 618 C C . THR A 1 77 ? -4.523 8.253 -6.083 1.00 90.94 77 THR A C 1
ATOM 620 O O . THR A 1 77 ? -4.970 8.509 -4.963 1.00 90.94 77 THR A O 1
ATOM 623 N N . VAL A 1 78 ? -3.339 7.700 -6.297 1.00 91.19 78 VAL A N 1
ATOM 624 C CA . VAL A 1 78 ? -2.369 7.347 -5.275 1.00 91.19 78 VAL A CA 1
ATOM 625 C C . VAL A 1 78 ? -1.134 8.206 -5.506 1.00 91.19 78 VAL A C 1
ATOM 627 O O . VAL A 1 78 ? -0.471 8.078 -6.534 1.00 91.19 78 VAL A O 1
ATOM 630 N N . SER A 1 79 ? -0.842 9.096 -4.568 1.00 91.94 79 SER A N 1
ATOM 631 C CA . SER A 1 79 ? 0.278 10.033 -4.657 1.00 91.94 79 SER A CA 1
ATOM 632 C C . SER A 1 79 ? 1.438 9.527 -3.798 1.00 91.94 79 SER A C 1
ATOM 634 O O . SER A 1 79 ? 1.236 9.191 -2.631 1.00 91.94 79 SER A O 1
ATOM 636 N N . THR A 1 80 ? 2.645 9.482 -4.357 1.00 89.94 80 THR A N 1
ATOM 637 C CA . THR A 1 80 ? 3.898 9.289 -3.612 1.00 89.94 80 THR A CA 1
ATOM 638 C C . THR A 1 80 ? 4.648 10.619 -3.503 1.00 89.94 80 THR A C 1
ATOM 640 O O . THR A 1 80 ? 4.163 11.665 -3.940 1.00 89.94 80 THR A O 1
ATOM 643 N N . ASN A 1 81 ? 5.846 10.611 -2.913 1.00 83.81 81 ASN A N 1
ATOM 644 C CA . ASN A 1 81 ? 6.687 11.813 -2.830 1.00 83.81 81 ASN A CA 1
ATOM 645 C C . ASN A 1 81 ? 7.168 12.324 -4.198 1.00 83.81 81 ASN A C 1
ATOM 647 O O . ASN A 1 81 ? 7.512 13.500 -4.318 1.00 83.81 81 ASN A O 1
ATOM 651 N N . GLU A 1 82 ? 7.240 11.446 -5.198 1.00 84.38 82 GLU A N 1
ATOM 652 C CA . GLU A 1 82 ? 7.833 11.756 -6.501 1.00 84.38 82 GLU A CA 1
ATOM 653 C C . GLU A 1 82 ? 6.786 11.819 -7.616 1.00 84.38 82 GLU A C 1
ATOM 655 O O . GLU A 1 82 ? 6.890 12.670 -8.500 1.00 84.38 82 GLU A O 1
ATOM 660 N N . GLU A 1 83 ? 5.768 10.953 -7.572 1.00 89.38 83 GLU A N 1
ATOM 661 C CA . GLU A 1 83 ? 4.834 10.747 -8.680 1.00 89.38 83 GLU A CA 1
ATOM 662 C C . GLU A 1 83 ? 3.395 10.500 -8.205 1.00 89.38 83 GLU A C 1
ATOM 664 O O . GLU A 1 83 ? 3.133 10.159 -7.052 1.00 89.38 83 GLU A O 1
ATOM 669 N N . GLU A 1 84 ? 2.441 10.660 -9.123 1.00 91.94 84 GLU A N 1
ATOM 670 C CA . GLU A 1 84 ? 1.042 10.292 -8.913 1.00 91.94 84 GLU A CA 1
ATOM 671 C C . GLU A 1 84 ? 0.646 9.169 -9.865 1.00 91.94 84 GLU A C 1
ATOM 673 O O . GLU A 1 84 ? 0.904 9.223 -11.070 1.00 91.94 84 GLU A O 1
ATOM 678 N N . PHE A 1 85 ? -0.032 8.167 -9.319 1.00 90.69 85 PHE A N 1
ATOM 679 C CA . PHE A 1 85 ? -0.507 6.996 -10.038 1.00 90.69 85 PHE A CA 1
ATOM 680 C C . PHE A 1 85 ? -2.030 6.947 -9.984 1.00 90.69 85 PHE A C 1
ATOM 682 O O . PHE A 1 85 ? -2.641 7.250 -8.961 1.00 90.69 85 PHE A O 1
ATOM 689 N N . THR A 1 86 ? -2.662 6.542 -11.080 1.00 91.38 86 THR A N 1
ATOM 690 C CA . THR A 1 86 ? -4.109 6.314 -11.119 1.00 91.38 86 THR A CA 1
ATOM 691 C C . THR A 1 86 ? -4.372 4.832 -11.291 1.00 91.38 86 THR A C 1
ATOM 693 O O . THR A 1 86 ? -3.945 4.234 -12.277 1.00 91.38 86 THR A O 1
ATOM 696 N N . PHE A 1 87 ? -5.108 4.260 -10.347 1.00 91.62 87 PHE A N 1
ATOM 697 C CA . PHE A 1 87 ? -5.487 2.856 -10.351 1.00 91.62 87 PHE A CA 1
ATOM 698 C C . PHE A 1 87 ? -6.996 2.718 -10.528 1.00 91.62 87 PHE A C 1
ATOM 700 O O . PHE A 1 87 ? -7.752 3.475 -9.909 1.00 91.62 87 PHE A O 1
ATOM 707 N N . PRO A 1 88 ? -7.470 1.761 -11.339 1.00 90.94 88 PRO A N 1
ATOM 708 C CA . PRO A 1 88 ? -8.881 1.422 -11.345 1.00 90.94 88 PRO A CA 1
ATOM 709 C C . PRO A 1 88 ? -9.268 0.835 -9.984 1.00 90.94 88 PRO A C 1
ATOM 711 O O . PRO A 1 88 ? -8.499 0.098 -9.361 1.00 90.94 88 PRO A O 1
ATOM 714 N N . LEU A 1 89 ? -10.478 1.149 -9.529 1.00 90.50 89 LEU A N 1
ATOM 715 C CA . LEU A 1 89 ? -11.027 0.613 -8.289 1.00 90.50 89 LEU A CA 1
ATOM 716 C C . LEU A 1 89 ? -12.280 -0.210 -8.539 1.00 90.50 89 LEU A C 1
ATOM 718 O O . LEU A 1 89 ? -13.032 0.009 -9.490 1.00 90.50 89 LEU A O 1
ATOM 722 N N . THR A 1 90 ? -12.548 -1.120 -7.611 1.00 90.56 90 THR A N 1
ATOM 723 C CA . THR A 1 90 ? -13.853 -1.764 -7.478 1.00 90.56 90 THR A CA 1
ATOM 724 C C . THR A 1 90 ? -14.499 -1.305 -6.183 1.00 90.56 90 THR A C 1
ATOM 726 O O . THR A 1 90 ? -13.892 -1.365 -5.118 1.00 90.56 90 THR A O 1
ATOM 729 N N . ILE A 1 91 ? -15.739 -0.833 -6.267 1.00 89.12 91 ILE A N 1
ATOM 730 C CA . ILE A 1 91 ? -16.494 -0.409 -5.088 1.00 89.12 91 ILE A CA 1
ATOM 731 C C . ILE A 1 91 ? -16.863 -1.647 -4.272 1.00 89.12 91 ILE A C 1
ATOM 733 O O . ILE A 1 91 ? -17.505 -2.555 -4.801 1.00 89.12 91 ILE A O 1
ATOM 737 N N . VAL A 1 92 ? -16.485 -1.659 -2.994 1.00 90.56 92 VAL A N 1
ATOM 738 C CA . VAL A 1 92 ? -16.832 -2.738 -2.060 1.00 90.56 92 VAL A CA 1
ATOM 739 C C . VAL A 1 92 ? -18.086 -2.355 -1.277 1.00 90.56 92 VAL A C 1
ATOM 741 O O . VAL A 1 92 ? -19.070 -3.091 -1.307 1.00 90.56 92 VAL A O 1
ATOM 744 N N . ASP A 1 93 ? -18.090 -1.174 -0.652 1.00 89.06 93 ASP A N 1
ATOM 745 C CA . ASP A 1 93 ? -19.246 -0.622 0.061 1.00 89.06 93 ASP A CA 1
ATOM 746 C C . ASP A 1 93 ? -19.347 0.896 -0.164 1.00 89.06 93 ASP A C 1
ATOM 748 O O . ASP A 1 93 ? -18.438 1.661 0.160 1.00 89.06 93 ASP A O 1
ATOM 752 N N . ARG A 1 94 ? -20.483 1.344 -0.713 1.00 83.50 94 ARG A N 1
ATOM 753 C CA . ARG A 1 94 ? -20.752 2.768 -0.966 1.00 83.50 94 ARG A CA 1
ATOM 754 C C . ARG A 1 94 ? -21.093 3.553 0.293 1.00 83.50 94 ARG A C 1
ATOM 756 O O . ARG A 1 94 ? -20.805 4.741 0.335 1.00 83.50 94 ARG A O 1
ATOM 763 N N . GLU A 1 95 ? -21.722 2.936 1.289 1.00 86.38 95 GLU A N 1
ATOM 764 C CA . GLU A 1 95 ? -22.096 3.637 2.522 1.00 86.38 95 GLU A CA 1
ATOM 765 C C . GLU A 1 95 ? -20.863 3.894 3.391 1.00 86.38 95 GLU A C 1
ATOM 767 O O . GLU A 1 95 ? -20.732 4.962 3.991 1.00 86.38 95 GLU A O 1
ATOM 772 N N . ALA A 1 96 ? -19.928 2.942 3.398 1.00 87.25 96 ALA A N 1
ATOM 773 C CA . ALA A 1 96 ? -18.659 3.056 4.109 1.00 87.25 96 ALA A CA 1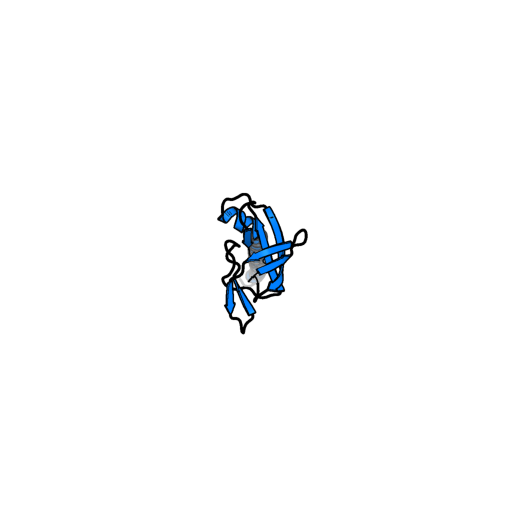
ATOM 774 C C . ALA A 1 96 ? -17.536 3.723 3.287 1.00 87.25 96 ALA A C 1
ATOM 776 O O . ALA A 1 96 ? -16.447 3.931 3.818 1.00 87.25 96 ALA A O 1
ATOM 777 N N . ASN A 1 97 ? -17.783 4.071 2.017 1.00 85.44 97 ASN A N 1
ATOM 778 C CA . ASN A 1 97 ? -16.781 4.569 1.062 1.00 85.44 97 ASN A CA 1
ATOM 779 C C . ASN A 1 97 ? -15.542 3.660 0.939 1.00 85.44 97 ASN A C 1
ATOM 781 O O . ASN A 1 97 ? -14.419 4.153 0.813 1.00 85.44 97 ASN A O 1
ATOM 785 N N . THR A 1 98 ? -15.738 2.339 0.976 1.00 92.12 98 THR A N 1
ATOM 786 C CA . THR A 1 98 ? -14.654 1.360 0.836 1.00 92.12 98 THR A CA 1
ATOM 787 C C . THR A 1 98 ? -14.566 0.822 -0.588 1.00 92.12 98 THR A C 1
ATOM 789 O O . THR A 1 98 ? -15.566 0.617 -1.287 1.00 92.12 98 THR A O 1
ATOM 792 N N . PHE A 1 99 ? -13.340 0.574 -1.033 1.00 92.56 99 PHE A N 1
ATOM 793 C CA . PHE A 1 99 ? -13.044 0.094 -2.381 1.00 92.56 99 PHE A CA 1
ATOM 794 C C . PHE A 1 99 ? -11.796 -0.783 -2.392 1.00 92.56 99 PHE A C 1
ATOM 796 O O . PHE A 1 99 ? -11.026 -0.780 -1.442 1.00 92.56 99 PHE A O 1
ATOM 803 N N . SER A 1 100 ? -11.582 -1.529 -3.468 1.00 93.38 100 SER A N 1
ATOM 804 C CA . SER A 1 100 ? -10.382 -2.338 -3.680 1.00 93.38 100 SER A CA 1
ATOM 805 C C . SER A 1 100 ? -9.617 -1.870 -4.915 1.00 93.38 100 SER A C 1
ATOM 807 O O . SER A 1 100 ? -10.215 -1.339 -5.854 1.00 93.38 100 SER A O 1
ATOM 809 N N . LEU A 1 101 ? -8.297 -2.067 -4.916 1.00 92.19 101 LEU A N 1
ATOM 810 C CA . LEU A 1 101 ? -7.395 -1.703 -6.013 1.00 92.19 101 LEU A CA 1
ATOM 811 C C . LEU A 1 101 ? -6.819 -2.980 -6.629 1.00 92.19 101 LEU A C 1
ATOM 813 O O . LEU A 1 101 ? -5.761 -3.452 -6.230 1.00 92.19 101 LEU A O 1
ATOM 817 N N . ALA A 1 102 ? -7.545 -3.560 -7.586 1.00 84.38 102 ALA A N 1
ATOM 818 C CA . ALA A 1 102 ? -7.254 -4.894 -8.123 1.00 84.38 102 ALA A CA 1
ATOM 819 C C . ALA A 1 102 ? -5.899 -5.004 -8.846 1.00 84.38 102 ALA A C 1
ATOM 821 O O . ALA A 1 102 ? -5.326 -6.090 -8.918 1.00 84.38 102 ALA A O 1
ATOM 822 N N . ASP A 1 103 ? -5.387 -3.886 -9.360 1.00 90.19 103 ASP A N 1
ATOM 823 C CA . ASP A 1 103 ? -4.133 -3.845 -10.116 1.00 90.19 103 ASP A CA 1
ATOM 824 C C . ASP A 1 103 ? -2.890 -3.783 -9.209 1.00 90.19 103 ASP A C 1
ATOM 826 O O . ASP A 1 103 ? -1.759 -3.850 -9.698 1.00 90.19 103 ASP A O 1
ATOM 830 N N . ILE A 1 104 ? -3.081 -3.679 -7.888 1.00 92.06 104 ILE A N 1
ATOM 831 C CA . ILE A 1 104 ? -1.997 -3.698 -6.906 1.00 92.06 104 ILE A CA 1
ATOM 832 C C . ILE A 1 104 ? -1.902 -5.099 -6.295 1.00 92.06 104 ILE A C 1
ATOM 834 O O . ILE A 1 104 ? -2.785 -5.572 -5.582 1.00 92.06 104 ILE A O 1
ATOM 838 N N . ILE A 1 105 ? -0.793 -5.783 -6.555 1.00 92.12 105 ILE A N 1
ATOM 839 C CA . ILE A 1 105 ? -0.556 -7.139 -6.062 1.00 92.12 105 ILE A CA 1
ATOM 840 C C . ILE A 1 105 ? -0.348 -7.111 -4.547 1.00 92.12 105 ILE A C 1
ATOM 842 O O . ILE A 1 105 ? 0.359 -6.251 -4.023 1.00 92.12 105 ILE A O 1
ATOM 846 N N . ALA A 1 106 ? -0.926 -8.103 -3.864 1.00 88.56 106 ALA A N 1
ATOM 847 C CA . ALA A 1 106 ? -0.895 -8.257 -2.407 1.00 88.56 106 ALA A CA 1
ATOM 848 C C . ALA A 1 106 ? -1.578 -7.114 -1.633 1.00 88.56 106 ALA A C 1
ATOM 850 O O . ALA A 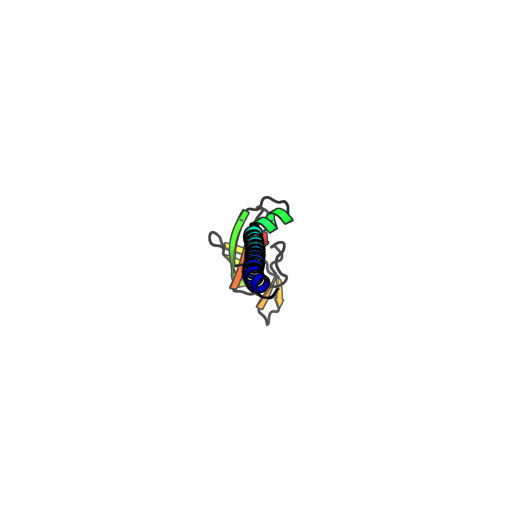1 106 ? -1.362 -6.981 -0.429 1.00 88.56 106 ALA A O 1
ATOM 851 N N . SER A 1 107 ? -2.412 -6.311 -2.302 1.00 90.31 107 SER A N 1
ATOM 852 C CA . SER A 1 107 ? -3.211 -5.291 -1.632 1.00 90.31 107 SER A CA 1
ATOM 853 C C . SER A 1 107 ? -4.279 -5.911 -0.724 1.00 90.31 107 SER A C 1
ATOM 855 O O . SER A 1 107 ? -4.784 -6.995 -1.032 1.00 90.31 107 SER A O 1
ATOM 857 N N . PRO A 1 108 ? -4.684 -5.227 0.358 1.00 90.25 108 PRO A N 1
ATOM 858 C CA . PRO A 1 108 ? -5.864 -5.608 1.123 1.00 90.25 108 PRO A CA 1
ATOM 859 C C . PRO A 1 108 ? -7.132 -5.594 0.259 1.00 90.25 108 PRO A C 1
ATOM 861 O O . PRO A 1 108 ? -7.214 -4.911 -0.765 1.00 90.25 108 PRO A O 1
ATOM 864 N N . ASP A 1 109 ? -8.151 -6.320 0.721 1.00 90.50 109 ASP A N 1
ATOM 865 C CA . ASP A 1 109 ? -9.457 -6.398 0.056 1.00 90.50 109 ASP A CA 1
ATOM 866 C C . ASP A 1 109 ? -10.213 -5.060 0.073 1.00 90.50 109 ASP A C 1
ATOM 868 O O . ASP A 1 109 ? -11.125 -4.852 -0.725 1.00 90.50 109 ASP A O 1
ATOM 872 N N . THR A 1 110 ? -9.864 -4.160 0.995 1.00 92.25 110 THR A N 1
ATOM 873 C CA . THR A 1 110 ? -10.543 -2.878 1.194 1.00 92.25 110 THR A CA 1
ATOM 874 C C . THR A 1 110 ? -9.565 -1.771 1.565 1.00 92.25 110 THR A C 1
ATOM 876 O O . THR A 1 110 ? -8.725 -1.961 2.443 1.00 92.25 110 THR A O 1
ATOM 879 N N . PHE A 1 111 ? -9.777 -0.607 0.967 1.00 92.50 111 PHE A N 1
ATOM 880 C CA . PHE A 1 111 ? -9.134 0.673 1.225 1.00 92.50 111 PHE A CA 1
ATOM 881 C C . PHE A 1 111 ? -10.179 1.756 1.488 1.00 92.50 111 PHE A C 1
ATOM 883 O O . PHE A 1 111 ? -11.337 1.640 1.065 1.00 92.50 111 PHE A O 1
ATOM 890 N N . VAL A 1 112 ? -9.736 2.829 2.138 1.00 91.81 112 VAL A N 1
ATOM 891 C CA . VAL A 1 112 ? -10.473 4.074 2.357 1.00 91.81 112 VAL A CA 1
ATOM 892 C C . VAL A 1 112 ? -9.637 5.259 1.855 1.00 91.81 112 VAL A C 1
ATOM 894 O O . VAL A 1 112 ? -8.412 5.204 1.759 1.00 91.81 112 VAL A O 1
ATOM 897 N N . ILE A 1 113 ? -10.302 6.360 1.497 1.00 89.69 113 ILE A N 1
ATOM 898 C CA . ILE A 1 113 ? -9.628 7.618 1.144 1.00 89.69 113 ILE A CA 1
ATOM 899 C C . ILE A 1 113 ? -8.783 8.091 2.332 1.00 89.69 113 ILE A C 1
ATOM 901 O O . ILE A 1 113 ? -9.285 8.175 3.453 1.00 89.69 113 ILE A O 1
ATOM 905 N N . GLY A 1 114 ? -7.532 8.467 2.071 1.00 88.56 114 GLY A N 1
ATOM 906 C CA . GLY A 1 114 ? -6.586 8.902 3.094 1.00 88.56 114 GLY A CA 1
ATOM 907 C C . GLY A 1 114 ? -5.723 7.786 3.683 1.00 88.56 114 GLY A C 1
ATOM 908 O O . GLY A 1 114 ? -4.829 8.101 4.466 1.00 88.56 114 GLY A O 1
ATOM 909 N N . ASP A 1 115 ? -5.941 6.522 3.303 1.00 90.38 115 ASP A N 1
ATOM 910 C CA . ASP A 1 115 ? -5.039 5.433 3.684 1.00 90.38 115 ASP A CA 1
ATOM 911 C C . ASP A 1 115 ? -3.638 5.659 3.102 1.00 90.38 115 ASP A C 1
ATOM 913 O O . ASP A 1 115 ? -3.479 6.086 1.950 1.00 90.38 115 ASP A O 1
ATOM 917 N N . THR A 1 116 ? -2.625 5.325 3.903 1.00 91.69 116 THR A N 1
ATOM 918 C CA . THR A 1 116 ? -1.217 5.312 3.504 1.00 91.69 116 THR A CA 1
ATOM 919 C C . THR A 1 116 ? -0.665 3.893 3.511 1.00 91.69 116 THR A C 1
ATOM 921 O O . THR A 1 116 ? -1.053 3.054 4.325 1.00 91.69 116 THR A O 1
ATOM 924 N N . PHE A 1 117 ? 0.233 3.597 2.576 1.00 92.44 117 PHE A N 1
ATOM 925 C CA . PHE A 1 117 ? 0.875 2.288 2.475 1.00 92.44 117 PHE A CA 1
ATOM 926 C C . PHE A 1 117 ? 2.200 2.359 1.713 1.00 92.44 117 PHE A C 1
ATOM 928 O O . PHE A 1 117 ? 2.524 3.376 1.106 1.00 92.44 117 PHE A O 1
ATOM 935 N N . GLY A 1 118 ? 2.983 1.280 1.751 1.00 92.25 118 GLY A N 1
ATOM 936 C CA . GLY A 1 118 ? 4.189 1.147 0.941 1.00 92.25 118 GLY A CA 1
ATOM 937 C C . GLY A 1 118 ? 3.862 0.643 -0.462 1.00 92.25 118 GLY A C 1
ATOM 938 O O . GLY A 1 118 ? 3.153 -0.357 -0.614 1.00 92.25 118 GLY A O 1
ATOM 939 N N . LEU A 1 119 ? 4.386 1.318 -1.484 1.00 93.38 119 LEU A N 1
ATOM 940 C CA . LEU A 1 119 ? 4.192 0.951 -2.885 1.00 93.38 119 LEU A CA 1
ATOM 941 C C . LEU A 1 119 ? 5.532 0.590 -3.531 1.00 93.38 119 LEU A C 1
ATOM 943 O O . LEU A 1 119 ? 6.504 1.330 -3.432 1.00 93.38 119 LEU A O 1
ATOM 947 N N . ALA A 1 120 ? 5.578 -0.541 -4.227 1.00 93.56 120 ALA A N 1
ATOM 948 C CA . ALA A 1 120 ? 6.740 -0.980 -4.995 1.00 93.56 120 ALA A CA 1
ATOM 949 C C . ALA A 1 120 ? 6.351 -1.357 -6.429 1.00 93.56 120 ALA A C 1
ATOM 951 O O . ALA A 1 120 ? 5.187 -1.644 -6.710 1.00 93.56 120 ALA A O 1
ATOM 952 N N . THR A 1 121 ? 7.319 -1.393 -7.347 1.00 93.19 121 THR A N 1
ATOM 953 C CA . THR A 1 121 ? 7.083 -1.781 -8.747 1.00 93.19 121 THR A CA 1
ATOM 954 C C . THR A 1 121 ? 8.196 -2.652 -9.330 1.00 93.19 121 THR A C 1
ATOM 956 O O . THR A 1 121 ? 9.356 -2.532 -8.951 1.00 93.19 121 THR A O 1
ATOM 959 N N . ASP A 1 122 ? 7.843 -3.515 -10.287 1.00 91.00 122 ASP A N 1
ATOM 960 C CA . ASP A 1 122 ? 8.783 -4.231 -11.167 1.00 91.00 122 ASP A CA 1
ATOM 961 C C . ASP A 1 122 ? 8.717 -3.727 -12.625 1.00 91.00 122 ASP A C 1
ATOM 963 O O . ASP A 1 122 ? 8.969 -4.477 -13.570 1.00 91.00 122 ASP A O 1
ATOM 967 N N . ALA A 1 123 ? 8.331 -2.456 -12.810 1.00 85.50 123 ALA A N 1
ATOM 968 C CA . ALA A 1 123 ? 8.020 -1.777 -14.077 1.00 85.50 123 ALA A CA 1
ATOM 969 C C . ALA A 1 123 ? 6.773 -2.288 -14.820 1.00 85.50 123 ALA A C 1
ATOM 971 O O . ALA A 1 123 ? 6.221 -1.561 -15.643 1.00 85.50 123 ALA A O 1
ATOM 972 N N . SER A 1 124 ? 6.320 -3.515 -14.550 1.00 88.62 124 SER A N 1
ATOM 973 C CA . SER A 1 124 ? 5.112 -4.085 -15.164 1.00 88.62 124 SER A CA 1
ATOM 974 C C . SER A 1 124 ? 3.924 -4.104 -14.210 1.00 88.62 124 SER A C 1
ATOM 976 O O . SER A 1 124 ? 2.787 -3.992 -14.654 1.00 88.62 124 SER A O 1
ATOM 978 N N . ASN A 1 125 ? 4.180 -4.266 -12.913 1.00 93.62 125 ASN A N 1
ATOM 979 C CA . ASN A 1 125 ? 3.154 -4.384 -11.887 1.00 93.62 125 ASN A CA 1
ATOM 980 C C . ASN A 1 125 ? 3.472 -3.485 -10.696 1.00 93.62 125 ASN A C 1
ATOM 982 O O . ASN A 1 125 ? 4.618 -3.077 -10.481 1.00 93.62 125 ASN A O 1
ATOM 986 N N . TYR A 1 126 ? 2.441 -3.247 -9.895 1.00 93.94 126 TYR A N 1
ATOM 987 C CA . TYR A 1 126 ? 2.528 -2.543 -8.628 1.00 93.94 126 TYR A CA 1
ATOM 988 C C . TYR A 1 126 ? 2.271 -3.514 -7.481 1.00 93.94 126 TYR A C 1
ATOM 990 O O . TYR A 1 126 ? 1.448 -4.421 -7.595 1.00 93.94 126 TYR A O 1
ATOM 998 N N . PHE A 1 127 ? 2.991 -3.331 -6.382 1.00 93.75 127 PHE A N 1
ATOM 999 C CA . PHE A 1 127 ? 2.950 -4.201 -5.217 1.00 93.75 127 PHE A CA 1
ATOM 1000 C C . PHE A 1 127 ? 2.691 -3.376 -3.972 1.00 93.75 127 PHE A C 1
ATOM 1002 O O . PHE A 1 127 ? 3.346 -2.362 -3.732 1.00 93.75 127 PHE A O 1
ATOM 1009 N N . TYR A 1 128 ? 1.751 -3.858 -3.175 1.00 93.94 128 TYR A N 1
ATOM 1010 C CA . TYR A 1 128 ? 1.486 -3.357 -1.845 1.00 93.94 128 TYR A CA 1
ATOM 1011 C C . TYR A 1 128 ? 2.452 -4.001 -0.851 1.00 93.94 128 TYR A C 1
ATOM 1013 O O . TYR A 1 128 ? 2.669 -5.216 -0.876 1.00 93.94 128 TYR A O 1
ATOM 1021 N N . TYR A 1 129 ? 2.971 -3.205 0.076 1.00 91.62 129 TYR A N 1
ATOM 1022 C CA . TYR A 1 129 ? 3.535 -3.716 1.315 1.00 91.62 129 TYR A CA 1
ATOM 1023 C C . TYR A 1 129 ? 3.124 -2.837 2.494 1.00 91.62 129 TYR A C 1
ATOM 1025 O O . TYR A 1 129 ? 3.008 -1.615 2.397 1.00 91.62 129 TYR A O 1
ATOM 1033 N N . TYR A 1 130 ? 2.886 -3.481 3.634 1.00 81.44 130 TYR A N 1
ATOM 1034 C CA . TYR A 1 130 ? 2.529 -2.769 4.851 1.00 81.44 130 TYR A CA 1
ATOM 1035 C C . TYR A 1 130 ? 3.784 -2.125 5.432 1.00 81.44 130 TYR A C 1
ATOM 1037 O O . TYR A 1 130 ? 4.723 -2.828 5.807 1.00 81.44 130 TYR A O 1
ATOM 1045 N N . ARG A 1 131 ? 3.810 -0.797 5.530 1.00 64.06 131 ARG A N 1
ATOM 1046 C CA . ARG A 1 131 ? 4.864 -0.109 6.269 1.00 64.06 131 ARG A CA 1
ATOM 1047 C C . ARG A 1 131 ? 4.505 -0.194 7.754 1.00 64.06 131 ARG A C 1
ATOM 1049 O O . ARG A 1 131 ? 3.529 0.401 8.193 1.00 64.06 131 ARG A O 1
ATOM 1056 N N . LEU A 1 132 ? 5.227 -1.027 8.502 1.00 55.03 132 LEU A N 1
ATOM 1057 C CA . LEU A 1 132 ? 5.209 -0.957 9.962 1.00 55.03 132 LEU A CA 1
ATOM 1058 C C . LEU A 1 132 ? 5.989 0.308 10.331 1.00 55.03 132 LEU A C 1
ATOM 1060 O O . LEU A 1 132 ? 7.203 0.341 10.132 1.00 55.03 132 LEU A O 1
ATOM 1064 N N . ASP A 1 133 ? 5.273 1.348 10.755 1.00 50.78 133 ASP A N 1
ATOM 1065 C CA . ASP A 1 133 ? 5.865 2.538 11.378 1.00 50.78 133 ASP A CA 1
ATOM 1066 C C . ASP A 1 133 ? 6.649 2.183 12.652 1.00 50.78 133 ASP A C 1
ATOM 1068 O O . ASP A 1 133 ? 6.159 1.337 13.443 1.00 50.78 133 ASP A O 1
#